Protein AF-A0A2X5NMI3-F1 (afdb_monomer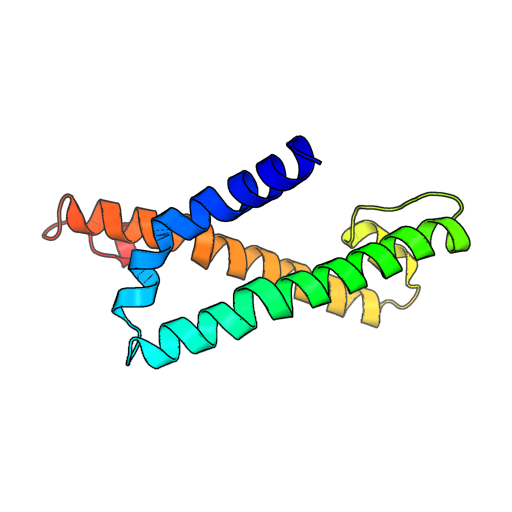_lite)

Sequence (123 aa):
MVSAVALVVSYFSGPLLNFGDFSRYAASMNDIRRGNRWGLPFNFLLFSIITVVIVSGTHSLFGRMITDPIETVAHVGSGLAMAVALLTMIIATIGINIVANFVSPAFDFSNCSPQKISFRMGA

Structure (mmCIF, N/CA/C/O backbone):
data_AF-A0A2X5NMI3-F1
#
_entry.id   AF-A0A2X5NMI3-F1
#
loop_
_atom_site.group_PDB
_atom_site.id
_atom_site.type_symbol
_atom_site.label_atom_id
_atom_site.label_alt_id
_atom_site.label_comp_id
_atom_site.label_asym_id
_atom_site.label_entity_id
_atom_site.label_seq_id
_atom_site.pdbx_PDB_ins_code
_atom_site.Cartn_x
_atom_site.Cartn_y
_atom_site.Cartn_z
_atom_site.occupancy
_atom_site.B_iso_or_equiv
_atom_site.auth_seq_id
_atom_site.auth_comp_id
_atom_site.auth_asym_id
_atom_site.auth_atom_id
_atom_site.pdbx_PDB_model_num
ATOM 1 N N . MET A 1 1 ? -10.375 -15.613 -15.841 1.00 79.44 1 MET A N 1
ATOM 2 C CA . MET A 1 1 ? -11.259 -14.588 -15.236 1.00 79.44 1 MET A CA 1
ATOM 3 C C . MET A 1 1 ? -11.508 -14.869 -13.756 1.00 79.44 1 MET A C 1
ATOM 5 O O . MET A 1 1 ? -11.065 -14.067 -12.949 1.00 79.44 1 MET A O 1
ATOM 9 N N . VAL A 1 2 ? -12.094 -16.014 -13.380 1.00 91.06 2 VAL A N 1
ATOM 10 C CA . VAL A 1 2 ? -12.364 -16.368 -11.965 1.00 91.06 2 VAL A CA 1
ATOM 11 C C . VAL A 1 2 ? -11.113 -16.309 -11.078 1.00 91.06 2 VAL A C 1
ATOM 13 O O . VAL A 1 2 ? -11.138 -15.663 -10.037 1.00 91.06 2 VAL A O 1
ATOM 16 N N . SER A 1 3 ? -9.990 -16.885 -11.516 1.00 91.81 3 SER A N 1
ATOM 17 C CA . SER A 1 3 ? -8.743 -16.881 -10.734 1.00 91.81 3 SER A CA 1
ATOM 18 C C . SER A 1 3 ? -8.168 -15.479 -10.501 1.00 91.81 3 SER A C 1
ATOM 20 O O . SER A 1 3 ? -7.622 -15.213 -9.440 1.00 91.81 3 SER A O 1
ATOM 22 N N . ALA A 1 4 ? -8.320 -14.561 -11.462 1.00 86.75 4 ALA A N 1
ATOM 23 C CA . ALA A 1 4 ? -7.848 -13.183 -11.316 1.00 86.75 4 ALA A CA 1
ATOM 24 C C . ALA A 1 4 ? -8.684 -12.411 -10.285 1.00 86.75 4 ALA A C 1
ATOM 26 O O . ALA A 1 4 ? -8.135 -11.699 -9.450 1.00 86.75 4 ALA A O 1
ATOM 27 N N . VAL A 1 5 ? -10.008 -12.603 -10.301 1.00 88.44 5 VAL A N 1
ATOM 28 C CA . VAL A 1 5 ? -10.907 -12.032 -9.288 1.00 88.44 5 VAL A CA 1
ATOM 29 C C . VAL A 1 5 ? -10.582 -12.602 -7.908 1.00 88.44 5 VAL A C 1
ATOM 31 O O . VAL A 1 5 ? -10.455 -11.839 -6.955 1.00 88.44 5 VAL A O 1
ATOM 34 N N . ALA A 1 6 ? -10.383 -13.920 -7.807 1.00 93.19 6 ALA A N 1
ATOM 35 C CA . ALA A 1 6 ? -10.011 -14.570 -6.554 1.00 93.19 6 ALA A CA 1
ATOM 36 C C . ALA A 1 6 ? -8.696 -14.010 -5.988 1.00 93.19 6 ALA A C 1
ATOM 38 O O . ALA A 1 6 ? -8.648 -13.678 -4.810 1.00 93.19 6 ALA A O 1
ATOM 39 N N . LEU A 1 7 ? -7.670 -13.816 -6.826 1.00 91.19 7 LEU A N 1
ATOM 40 C CA . LEU A 1 7 ? -6.400 -13.213 -6.409 1.00 91.19 7 LEU A CA 1
ATOM 41 C C . LEU A 1 7 ? -6.583 -11.806 -5.832 1.00 91.19 7 LEU A C 1
ATOM 43 O O . LEU A 1 7 ? -6.024 -11.505 -4.781 1.00 91.19 7 LEU A O 1
ATOM 47 N N . VAL A 1 8 ? -7.388 -10.961 -6.480 1.00 88.56 8 VAL A N 1
ATOM 48 C CA . VAL A 1 8 ? -7.655 -9.599 -5.989 1.00 88.56 8 VAL A CA 1
ATOM 49 C C . VAL A 1 8 ? -8.408 -9.640 -4.656 1.00 88.56 8 VAL A C 1
ATOM 51 O O . VAL A 1 8 ? -8.034 -8.939 -3.719 1.00 88.56 8 VAL A O 1
ATOM 54 N N . VAL A 1 9 ? -9.433 -10.488 -4.534 1.00 89.50 9 VAL A N 1
ATOM 55 C CA . VAL A 1 9 ? -10.193 -10.643 -3.282 1.00 89.50 9 VAL A CA 1
ATOM 56 C C . VAL A 1 9 ? -9.295 -11.151 -2.152 1.00 89.50 9 VAL A C 1
ATOM 58 O O . VAL A 1 9 ? -9.309 -10.585 -1.060 1.00 89.50 9 VAL A O 1
ATOM 61 N N . SER A 1 10 ? -8.477 -12.172 -2.412 1.00 91.19 10 SER A N 1
ATOM 62 C CA . SER A 1 10 ? -7.514 -12.697 -1.444 1.00 91.19 10 SER A CA 1
ATOM 63 C C . SER A 1 10 ? -6.492 -11.639 -1.030 1.00 91.19 10 SER A C 1
ATOM 65 O O . SER A 1 10 ? -6.229 -11.503 0.161 1.00 91.19 10 SER A O 1
ATOM 67 N N . TYR A 1 11 ? -5.975 -10.842 -1.968 1.00 87.75 11 TYR A N 1
ATOM 68 C CA . TYR A 1 11 ? -5.028 -9.764 -1.672 1.00 87.75 11 TYR A CA 1
ATOM 69 C C . TYR A 1 11 ? -5.603 -8.719 -0.703 1.00 87.75 11 TYR A C 1
ATOM 71 O O . TYR A 1 11 ? -4.930 -8.308 0.239 1.00 87.75 11 TYR A O 1
ATOM 79 N N . PHE A 1 12 ? -6.867 -8.325 -0.886 1.00 87.06 12 PHE A N 1
ATOM 80 C CA . PHE A 1 12 ? -7.516 -7.336 -0.019 1.00 87.06 12 PHE A CA 1
ATOM 81 C C . PHE A 1 12 ? -8.115 -7.914 1.268 1.00 87.06 12 PHE A C 1
ATOM 83 O O . PHE A 1 12 ? -8.533 -7.140 2.126 1.00 87.06 12 PHE A O 1
ATOM 90 N N . SER A 1 13 ? -8.146 -9.238 1.436 1.00 89.00 13 SER A N 1
ATOM 91 C CA . SER A 1 13 ? -8.816 -9.891 2.568 1.00 89.00 13 SER A CA 1
ATOM 92 C C . SER A 1 13 ? -8.261 -9.476 3.937 1.00 89.00 13 SER A C 1
ATOM 94 O O . SER A 1 13 ? -9.037 -9.114 4.815 1.00 89.00 13 SER A O 1
ATOM 96 N N . GLY A 1 14 ? -6.936 -9.453 4.107 1.00 85.38 14 GLY A N 1
ATOM 97 C CA . GLY A 1 14 ? -6.292 -9.017 5.351 1.00 85.38 14 GLY A CA 1
ATOM 98 C C . GLY A 1 14 ? -6.634 -7.564 5.709 1.00 85.38 14 GLY A C 1
ATOM 99 O O . GLY A 1 14 ? -7.231 -7.328 6.760 1.00 85.38 14 GLY A O 1
ATOM 100 N N . PRO A 1 15 ? -6.354 -6.590 4.820 1.00 85.12 15 PRO A N 1
ATOM 101 C CA . PRO A 1 15 ? -6.729 -5.190 5.034 1.00 85.12 15 PRO A CA 1
ATOM 102 C C . PRO A 1 15 ? -8.235 -4.954 5.248 1.00 85.12 15 PRO A C 1
ATOM 104 O O . PRO A 1 15 ? -8.639 -4.004 5.909 1.00 85.12 15 PRO A O 1
ATOM 107 N N . LEU A 1 16 ? -9.101 -5.805 4.695 1.00 87.06 16 LEU A N 1
ATOM 108 C CA . LEU A 1 16 ? -10.543 -5.721 4.939 1.00 87.06 16 LEU A CA 1
ATOM 109 C C . LEU A 1 16 ? -10.905 -6.033 6.395 1.00 87.06 16 LEU A C 1
ATOM 111 O O . LEU A 1 16 ? -11.788 -5.378 6.947 1.00 87.06 16 LEU A O 1
ATOM 115 N N . LEU A 1 17 ? -10.223 -6.998 7.019 1.00 86.38 17 LEU A N 1
ATOM 116 C CA . LEU A 1 17 ? -10.461 -7.378 8.415 1.00 86.38 17 LEU A CA 1
ATOM 117 C C . LEU A 1 17 ? -9.971 -6.299 9.390 1.00 86.38 17 LEU A C 1
ATOM 119 O O . LEU A 1 17 ? -10.655 -6.017 10.371 1.00 86.38 17 LEU A O 1
ATOM 123 N N . ASN A 1 18 ? -8.841 -5.649 9.090 1.00 87.44 18 ASN A N 1
ATOM 124 C CA . ASN A 1 18 ? -8.293 -4.575 9.926 1.00 87.44 18 ASN A CA 1
ATOM 125 C C . ASN A 1 18 ? -8.916 -3.192 9.694 1.00 87.44 18 ASN A C 1
ATOM 127 O O . ASN A 1 18 ? -8.650 -2.251 10.441 1.00 87.44 18 ASN A O 1
ATOM 131 N N . PHE A 1 19 ? -9.780 -3.041 8.688 1.00 87.62 19 PHE A N 1
ATOM 132 C CA . PHE A 1 19 ? -10.356 -1.746 8.328 1.00 87.62 19 PHE A CA 1
ATOM 133 C C . PHE A 1 19 ? -11.106 -1.067 9.490 1.00 87.62 19 PHE A C 1
ATOM 135 O O . PHE A 1 19 ? -11.106 0.163 9.618 1.00 87.62 19 PHE A O 1
ATOM 142 N N . GLY A 1 20 ? -11.717 -1.870 10.370 1.00 86.69 20 GLY A N 1
ATOM 143 C CA . GLY A 1 20 ? -12.363 -1.409 11.602 1.00 86.69 20 GLY A CA 1
ATOM 144 C C . GLY A 1 20 ? -11.432 -0.575 12.488 1.00 86.69 20 GLY A C 1
ATOM 145 O O . GLY A 1 20 ? -11.851 0.449 13.035 1.00 86.69 20 GLY A O 1
ATOM 146 N N . ASP A 1 21 ? -10.150 -0.938 12.538 1.00 88.44 21 ASP A N 1
ATOM 147 C CA . ASP A 1 21 ? -9.149 -0.275 13.370 1.00 88.44 21 ASP A CA 1
ATOM 148 C C . ASP A 1 21 ? -8.859 1.156 12.932 1.00 88.44 21 ASP A C 1
ATOM 150 O O . ASP A 1 21 ? -8.617 2.013 13.778 1.00 88.44 21 ASP A O 1
ATOM 154 N N . PHE A 1 22 ? -8.957 1.430 11.632 1.00 87.94 22 PHE A N 1
ATOM 155 C CA . PHE A 1 22 ? -8.753 2.758 11.058 1.00 87.94 22 PHE A CA 1
ATOM 156 C C . PHE A 1 22 ? -10.048 3.562 11.008 1.00 87.94 22 PHE A C 1
ATOM 158 O O . PHE A 1 22 ? -10.070 4.745 11.351 1.00 87.94 22 PHE A O 1
ATOM 165 N N . SER A 1 23 ? -11.147 2.919 10.608 1.00 89.44 23 SER A N 1
ATOM 166 C CA . SER A 1 23 ? -12.434 3.592 10.414 1.00 89.44 23 SER A CA 1
ATOM 167 C C . SER A 1 23 ? -13.000 4.208 11.698 1.00 89.44 23 SER A C 1
ATOM 169 O O . SER A 1 23 ? -13.675 5.233 11.618 1.00 89.44 23 SER A O 1
ATOM 171 N N . ARG A 1 24 ? -12.662 3.668 12.882 1.00 87.44 24 ARG A N 1
ATOM 172 C CA . ARG A 1 24 ? -13.062 4.236 14.185 1.00 87.44 24 ARG A CA 1
ATOM 173 C C . ARG A 1 24 ? -12.521 5.649 14.443 1.00 87.44 24 ARG A C 1
ATOM 175 O O . ARG A 1 24 ? -13.089 6.373 15.252 1.00 87.44 24 ARG A O 1
ATOM 182 N N . TYR A 1 25 ? -11.423 6.025 13.784 1.00 87.31 25 TYR A N 1
ATOM 183 C CA . TYR A 1 25 ? -10.794 7.344 13.905 1.00 87.31 25 TYR A CA 1
ATOM 184 C C . TYR A 1 25 ? -11.242 8.318 12.808 1.00 87.31 25 TYR A C 1
ATOM 186 O O . TYR A 1 25 ? -10.789 9.462 12.777 1.00 87.31 25 TYR A O 1
ATOM 194 N N . ALA A 1 26 ? -12.114 7.889 11.892 1.00 89.69 26 ALA A N 1
ATOM 195 C CA . ALA A 1 26 ? -12.624 8.765 10.850 1.00 89.69 26 ALA A CA 1
ATOM 196 C C . ALA A 1 26 ? -13.652 9.758 11.412 1.00 89.69 26 ALA A C 1
ATOM 198 O O . ALA A 1 26 ? -14.521 9.396 12.201 1.00 89.69 26 ALA A O 1
ATOM 199 N N . ALA A 1 27 ? -13.591 11.008 10.946 1.00 90.00 27 ALA A N 1
ATOM 200 C CA . ALA A 1 27 ? -14.496 12.069 11.388 1.00 90.00 27 ALA A CA 1
ATOM 201 C C . ALA A 1 27 ? -15.953 11.833 10.955 1.00 90.00 27 ALA A C 1
ATOM 203 O O . ALA A 1 27 ? -16.886 12.206 11.664 1.00 90.00 27 ALA A O 1
ATOM 204 N N . SER A 1 28 ? -16.166 11.213 9.788 1.00 93.62 28 SER A N 1
ATOM 205 C CA . SER A 1 28 ? -17.502 10.901 9.288 1.00 93.62 28 SER A CA 1
ATOM 206 C C . SER A 1 28 ? -17.514 9.713 8.320 1.00 93.62 28 SER A C 1
ATOM 208 O O . SER A 1 28 ? -16.526 9.391 7.656 1.00 93.62 28 SER A O 1
ATOM 210 N N . MET A 1 29 ? -18.689 9.097 8.160 1.00 90.56 29 MET A N 1
ATOM 211 C CA . MET A 1 29 ? -18.915 8.056 7.148 1.00 90.56 29 MET A CA 1
ATOM 212 C C . MET A 1 29 ? -18.721 8.581 5.713 1.00 90.56 29 MET A C 1
ATOM 214 O O . MET A 1 29 ? -18.348 7.828 4.811 1.00 90.56 29 MET A O 1
ATOM 218 N N . ASN A 1 30 ? -18.950 9.877 5.485 1.00 93.12 30 ASN A N 1
ATOM 219 C CA . ASN A 1 30 ? -18.703 10.495 4.184 1.00 93.12 30 ASN A CA 1
ATOM 220 C C . ASN A 1 30 ? -17.205 10.544 3.867 1.00 93.12 30 ASN A C 1
ATOM 222 O O . ASN A 1 30 ? -16.825 10.250 2.731 1.00 93.12 30 ASN A O 1
ATOM 226 N N . ASP A 1 31 ? -16.364 10.821 4.865 1.00 91.25 31 ASP A N 1
ATOM 227 C CA . ASP A 1 31 ? -14.908 10.810 4.705 1.00 91.25 31 ASP A CA 1
ATOM 228 C C . ASP A 1 31 ? -14.390 9.396 4.451 1.00 91.25 31 ASP A C 1
ATOM 230 O O . ASP A 1 31 ? -13.577 9.204 3.548 1.00 91.25 31 ASP A O 1
ATOM 234 N N . ILE A 1 32 ? -14.939 8.391 5.142 1.00 91.81 32 ILE A N 1
ATOM 235 C CA . ILE A 1 32 ? -14.634 6.975 4.885 1.00 91.81 32 ILE A CA 1
ATOM 236 C C . ILE A 1 32 ? -14.956 6.604 3.433 1.00 91.81 32 ILE A C 1
ATOM 238 O O . ILE A 1 32 ? -14.120 6.050 2.718 1.00 91.81 32 ILE A O 1
ATOM 242 N N . ARG A 1 33 ? -16.165 6.932 2.962 1.00 91.25 33 ARG A N 1
ATOM 243 C CA . ARG A 1 33 ? -16.594 6.629 1.586 1.00 91.25 33 ARG A CA 1
ATOM 244 C C . ARG A 1 33 ? -15.742 7.352 0.551 1.00 91.25 33 ARG A C 1
ATOM 246 O O . ARG A 1 33 ? -15.410 6.765 -0.479 1.00 91.25 33 ARG A O 1
ATOM 253 N N . ARG A 1 34 ? -15.397 8.617 0.803 1.00 92.31 34 ARG A N 1
ATOM 254 C CA . ARG A 1 34 ? -14.530 9.405 -0.078 1.00 92.31 34 ARG A CA 1
ATOM 255 C C . ARG A 1 34 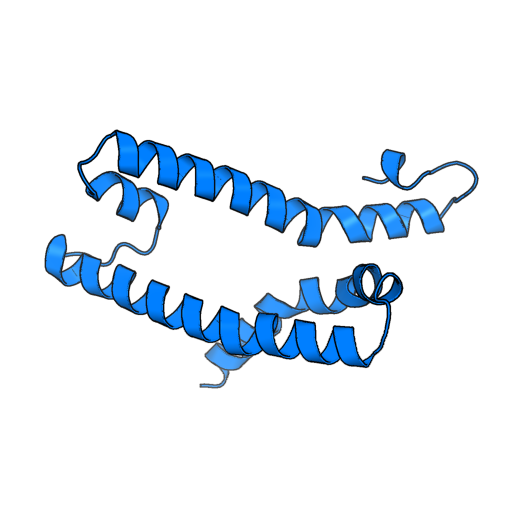? -13.121 8.815 -0.110 1.00 92.31 34 ARG A C 1
ATOM 257 O O . ARG A 1 34 ? -12.613 8.577 -1.202 1.00 92.31 34 ARG A O 1
ATOM 264 N N . GLY A 1 35 ? -12.536 8.530 1.050 1.00 90.31 35 GLY A N 1
ATOM 265 C CA . GLY A 1 35 ? -11.216 7.916 1.186 1.00 90.31 35 GLY A CA 1
ATOM 266 C C . GLY A 1 35 ? -11.133 6.579 0.460 1.00 90.31 35 GLY A C 1
ATOM 267 O O . GLY A 1 35 ? -10.275 6.408 -0.400 1.00 90.31 35 GLY A O 1
ATOM 268 N N . ASN A 1 36 ? -12.094 5.682 0.696 1.00 90.44 36 ASN A N 1
ATOM 269 C CA . ASN A 1 36 ? -12.151 4.390 0.014 1.00 90.44 36 ASN A CA 1
ATOM 270 C C . ASN A 1 36 ? -12.320 4.532 -1.495 1.00 90.44 36 ASN A C 1
ATOM 272 O O . ASN A 1 36 ? -11.689 3.796 -2.242 1.00 90.44 36 ASN A O 1
ATOM 276 N N . ARG A 1 37 ? -13.123 5.488 -1.973 1.00 89.88 37 ARG A N 1
ATOM 277 C CA . ARG A 1 37 ? -13.284 5.707 -3.414 1.00 89.88 37 ARG A CA 1
ATOM 278 C C . ARG A 1 37 ? -11.974 6.142 -4.067 1.00 89.88 37 ARG A C 1
ATOM 280 O O . ARG A 1 37 ? -11.621 5.600 -5.103 1.00 89.88 37 ARG A O 1
ATOM 287 N N . TRP A 1 38 ? -11.249 7.093 -3.489 1.00 90.06 38 TRP A N 1
ATOM 288 C CA . TRP A 1 38 ? -9.985 7.553 -4.074 1.00 90.06 38 TRP A CA 1
ATOM 289 C C . TRP A 1 38 ? -8.843 6.544 -3.877 1.00 90.06 38 TRP A C 1
ATOM 291 O O . TRP A 1 38 ? -8.035 6.348 -4.782 1.00 90.06 38 TRP A O 1
ATOM 301 N N . GLY A 1 39 ? -8.802 5.873 -2.726 1.00 86.19 39 GLY A N 1
ATOM 302 C CA . GLY A 1 39 ? -7.728 4.955 -2.351 1.00 86.19 39 GLY A CA 1
ATOM 303 C C . GLY A 1 39 ? -7.845 3.554 -2.949 1.00 86.19 39 GLY A C 1
ATOM 304 O O . GLY A 1 39 ? -6.830 2.985 -3.336 1.00 86.19 39 GLY A O 1
ATOM 305 N N . LEU A 1 40 ? -9.054 2.991 -3.052 1.00 87.38 40 LEU A N 1
ATOM 306 C CA . LEU A 1 40 ? -9.236 1.638 -3.583 1.00 87.38 40 LEU A CA 1
ATOM 307 C C . LEU A 1 40 ? -9.310 1.660 -5.115 1.00 87.38 40 LEU A C 1
ATOM 309 O O . LEU A 1 40 ? -8.290 1.388 -5.731 1.00 87.38 40 LEU A O 1
ATOM 313 N N . PRO A 1 41 ? -10.420 2.014 -5.788 1.00 87.06 41 PRO A N 1
ATOM 314 C CA . PRO A 1 41 ? -10.503 1.853 -7.236 1.00 87.06 41 PRO A CA 1
ATOM 315 C C . PRO A 1 41 ? -9.579 2.801 -8.009 1.00 87.06 41 PRO A C 1
ATOM 317 O O . PRO A 1 41 ? -8.917 2.351 -8.938 1.00 87.06 41 PRO A O 1
ATOM 320 N N . PHE A 1 42 ? -9.498 4.087 -7.648 1.00 90.69 42 PHE A N 1
ATOM 321 C CA . PHE A 1 42 ? -8.707 5.048 -8.430 1.00 90.69 42 PHE A CA 1
ATOM 322 C C . PHE A 1 42 ? -7.202 4.809 -8.295 1.00 90.69 42 PHE A C 1
ATOM 324 O O . PHE A 1 42 ? -6.525 4.608 -9.303 1.00 90.69 42 PHE A O 1
ATOM 331 N N . ASN A 1 43 ? -6.678 4.802 -7.068 1.00 90.56 43 ASN A N 1
ATOM 332 C CA . ASN A 1 43 ? -5.247 4.608 -6.854 1.00 90.56 43 ASN A CA 1
ATOM 333 C C . ASN A 1 43 ? -4.784 3.204 -7.279 1.00 90.56 43 ASN A C 1
ATOM 335 O O . ASN A 1 43 ? -3.745 3.087 -7.925 1.00 90.56 43 ASN A O 1
ATOM 339 N N . PHE A 1 44 ? -5.565 2.150 -7.006 1.00 89.12 44 PHE A N 1
ATOM 340 C CA . PHE A 1 44 ? -5.204 0.794 -7.431 1.00 89.12 44 PHE A CA 1
ATOM 341 C C . PHE A 1 44 ? -5.171 0.651 -8.953 1.00 89.12 44 PHE A C 1
ATOM 343 O O . PHE A 1 44 ? -4.234 0.057 -9.485 1.00 89.12 44 PHE A O 1
ATOM 350 N N . LEU A 1 45 ? -6.154 1.212 -9.669 1.00 91.06 45 LEU A N 1
ATOM 351 C CA . LEU A 1 45 ? -6.182 1.155 -11.131 1.00 91.06 45 LEU A CA 1
ATOM 352 C C . LEU A 1 45 ? -5.013 1.936 -11.735 1.00 91.06 45 LEU A C 1
ATOM 354 O O . LEU A 1 45 ? -4.321 1.419 -12.610 1.00 91.06 45 LEU A O 1
ATOM 358 N N . LEU A 1 46 ? -4.770 3.155 -11.245 1.00 94.00 46 LEU A N 1
ATOM 359 C CA . LEU A 1 46 ? -3.660 3.987 -11.704 1.00 94.00 46 LEU A CA 1
ATOM 360 C C . LEU A 1 46 ? -2.319 3.276 -11.496 1.00 94.00 46 LEU A C 1
ATOM 362 O O . LEU A 1 46 ? -1.524 3.180 -12.430 1.00 94.00 46 LEU A O 1
ATOM 366 N N . PHE A 1 47 ? -2.094 2.734 -10.298 1.00 90.75 47 PHE A N 1
ATOM 367 C CA . PHE A 1 47 ? -0.869 2.008 -9.987 1.00 90.75 47 PHE A CA 1
ATOM 368 C C . PHE A 1 47 ? -0.729 0.751 -10.851 1.00 90.75 47 PHE A C 1
ATOM 370 O O . PHE A 1 47 ? 0.329 0.530 -11.427 1.00 90.75 47 PHE A O 1
ATOM 377 N N . SER A 1 48 ? -1.809 -0.014 -11.038 1.00 91.12 48 SER A N 1
ATOM 378 C CA . SER A 1 48 ? -1.811 -1.203 -11.902 1.00 91.12 48 SER A CA 1
ATOM 379 C C . SER A 1 48 ? -1.417 -0.873 -13.344 1.00 91.12 48 SER A C 1
ATOM 381 O O . SER A 1 48 ? -0.609 -1.586 -13.935 1.00 91.12 48 SER A O 1
ATOM 383 N N . ILE A 1 49 ? -1.943 0.222 -13.908 1.00 94.31 49 ILE A N 1
ATOM 384 C CA . ILE A 1 49 ? -1.582 0.675 -15.260 1.00 94.31 49 ILE A CA 1
ATOM 385 C C . ILE A 1 49 ? -0.093 1.021 -15.321 1.00 94.31 49 ILE A C 1
ATOM 387 O O . ILE A 1 49 ? 0.605 0.548 -16.216 1.00 94.31 49 ILE A O 1
ATOM 391 N N . ILE A 1 50 ? 0.405 1.801 -14.357 1.00 93.44 50 ILE A N 1
ATOM 392 C CA . ILE A 1 50 ? 1.822 2.183 -14.288 1.00 93.44 50 ILE A CA 1
ATOM 393 C C . ILE A 1 50 ? 2.709 0.935 -14.198 1.00 93.44 50 ILE A C 1
ATOM 395 O O . ILE A 1 50 ? 3.664 0.812 -14.964 1.00 93.44 50 ILE A O 1
ATOM 399 N N . THR A 1 51 ? 2.376 -0.020 -13.327 1.00 91.69 51 THR A N 1
ATOM 400 C CA . THR A 1 51 ? 3.121 -1.276 -13.184 1.00 91.69 51 THR A CA 1
ATOM 401 C C . THR A 1 51 ? 3.143 -2.066 -14.488 1.00 91.69 51 THR A C 1
ATOM 403 O O . THR A 1 51 ? 4.215 -2.477 -14.925 1.00 91.69 51 THR A O 1
ATOM 406 N N . VAL A 1 52 ? 1.995 -2.246 -15.149 1.00 92.12 52 VAL A N 1
ATOM 407 C CA . VAL A 1 52 ? 1.923 -2.986 -16.419 1.00 92.12 52 VAL A CA 1
ATOM 408 C C . VAL A 1 52 ? 2.745 -2.299 -17.506 1.00 92.12 52 VAL A C 1
ATOM 410 O O . VAL A 1 52 ? 3.467 -2.983 -18.229 1.00 92.12 52 VAL A O 1
ATOM 413 N N . VAL A 1 53 ? 2.681 -0.969 -17.612 1.00 93.25 53 VAL A N 1
ATOM 414 C CA . VAL A 1 53 ? 3.460 -0.200 -18.596 1.00 93.25 53 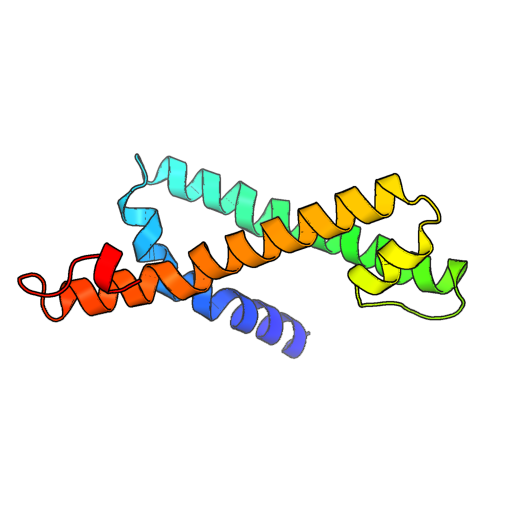VAL A CA 1
ATOM 415 C C . VAL A 1 53 ? 4.959 -0.347 -18.345 1.00 93.25 53 VAL A C 1
ATOM 417 O O . VAL A 1 53 ? 5.700 -0.634 -19.284 1.00 93.25 53 VAL A O 1
ATOM 420 N N . ILE A 1 54 ? 5.406 -0.203 -17.094 1.00 91.12 54 ILE A N 1
ATOM 421 C CA . ILE A 1 54 ? 6.822 -0.336 -16.734 1.00 91.12 54 ILE A CA 1
ATOM 422 C C . ILE A 1 54 ? 7.306 -1.758 -17.026 1.00 91.12 54 ILE A C 1
ATOM 424 O O . ILE A 1 54 ? 8.244 -1.924 -17.802 1.00 91.12 54 ILE A O 1
ATOM 428 N N . VAL A 1 55 ? 6.636 -2.780 -16.483 1.00 91.81 55 VAL A N 1
ATOM 429 C CA . VAL A 1 55 ? 7.026 -4.190 -16.659 1.00 91.81 55 VAL A CA 1
ATOM 430 C C . VAL A 1 55 ? 7.009 -4.582 -18.137 1.00 91.81 55 VAL A C 1
ATOM 432 O O . VAL A 1 55 ? 7.962 -5.188 -18.619 1.00 91.81 55 VAL A O 1
ATOM 435 N N . SER A 1 56 ? 5.991 -4.181 -18.902 1.00 90.94 56 SER A N 1
ATOM 436 C CA . SER A 1 56 ? 5.948 -4.463 -20.347 1.00 90.94 56 SER A CA 1
ATOM 437 C C . SER A 1 56 ? 7.067 -3.739 -21.103 1.00 90.94 56 SER A C 1
ATOM 439 O O . SER A 1 56 ? 7.661 -4.305 -22.019 1.00 90.94 56 SER A O 1
ATOM 441 N N . GLY A 1 57 ? 7.406 -2.513 -20.694 1.00 90.06 57 GLY A N 1
ATOM 442 C CA . GLY A 1 57 ? 8.519 -1.747 -21.253 1.00 90.06 57 GLY A CA 1
ATOM 443 C C . GLY A 1 57 ? 9.883 -2.405 -21.026 1.00 90.06 57 GLY A C 1
ATOM 444 O O . GLY A 1 57 ? 10.742 -2.334 -21.907 1.00 90.06 57 GLY A O 1
ATOM 445 N N . THR A 1 58 ? 10.073 -3.110 -19.902 1.00 89.94 58 THR A N 1
ATOM 446 C CA . THR A 1 58 ? 11.334 -3.826 -19.621 1.00 89.94 58 THR A CA 1
ATOM 447 C C . THR A 1 58 ? 11.639 -4.905 -20.657 1.00 89.94 58 THR A C 1
ATOM 449 O O . THR A 1 58 ? 12.797 -5.069 -21.027 1.00 89.94 58 THR A O 1
ATOM 452 N N . HIS A 1 59 ? 10.619 -5.568 -21.210 1.00 88.94 59 HIS A N 1
ATOM 453 C CA . HIS A 1 59 ? 10.817 -6.551 -22.274 1.00 88.94 59 HIS A CA 1
ATOM 454 C C . HIS A 1 59 ? 11.409 -5.911 -23.534 1.00 88.94 59 HIS A C 1
ATOM 456 O O . HIS A 1 59 ? 12.356 -6.440 -24.111 1.00 88.94 59 HIS A O 1
ATOM 462 N N . SER A 1 60 ? 10.888 -4.751 -23.938 1.00 87.06 60 SER A N 1
ATOM 463 C CA . SER A 1 60 ? 11.378 -4.025 -25.114 1.00 87.06 60 SER A CA 1
ATOM 464 C C . SER A 1 60 ? 12.770 -3.419 -24.910 1.00 87.06 60 SER A C 1
ATOM 466 O O . SER A 1 60 ? 13.519 -3.299 -25.874 1.00 87.06 60 SER A O 1
ATOM 468 N N . LEU A 1 61 ? 13.123 -3.036 -23.678 1.00 86.94 61 LEU A N 1
ATOM 469 C CA . LEU A 1 61 ? 14.409 -2.400 -23.356 1.00 86.94 61 LEU A CA 1
ATOM 470 C C . LEU A 1 61 ? 15.526 -3.404 -23.037 1.00 86.94 61 LEU A C 1
ATOM 472 O O . LEU A 1 61 ? 16.675 -3.179 -23.406 1.00 86.94 61 LEU A O 1
ATOM 476 N N . PHE A 1 62 ? 15.200 -4.497 -22.345 1.00 86.44 62 PHE A N 1
ATOM 477 C CA . PHE A 1 62 ? 16.173 -5.437 -21.774 1.00 86.44 62 PHE A CA 1
ATOM 478 C C . PHE A 1 62 ? 16.041 -6.866 -22.319 1.00 86.44 62 PHE A C 1
ATOM 480 O O . PHE A 1 62 ? 16.778 -7.753 -21.892 1.00 86.44 62 PHE A O 1
ATOM 487 N N . GLY A 1 63 ? 15.099 -7.121 -23.234 1.00 86.38 63 GLY A N 1
ATOM 488 C CA . GLY A 1 63 ? 14.887 -8.438 -23.848 1.00 86.38 63 GLY A CA 1
ATOM 489 C C . GLY A 1 63 ? 14.252 -9.486 -22.926 1.00 86.38 63 GLY A C 1
ATOM 490 O O . GLY A 1 63 ? 14.104 -10.639 -23.323 1.00 86.38 63 GLY A O 1
ATOM 491 N N . ARG A 1 64 ? 13.870 -9.108 -21.701 1.00 89.06 64 ARG A N 1
ATOM 492 C CA . ARG A 1 64 ? 13.165 -9.956 -20.729 1.00 89.06 64 ARG A CA 1
ATOM 493 C C . ARG A 1 64 ? 12.192 -9.121 -19.906 1.00 89.06 64 ARG A C 1
ATOM 495 O O . ARG A 1 64 ? 12.455 -7.951 -19.647 1.00 89.06 64 ARG A O 1
ATOM 502 N N . MET A 1 65 ? 11.088 -9.724 -19.469 1.00 87.75 65 MET A N 1
ATOM 503 C CA . MET A 1 65 ? 10.204 -9.079 -18.496 1.00 87.75 65 MET A CA 1
ATOM 504 C C . MET A 1 65 ? 10.850 -9.107 -17.114 1.00 87.75 65 MET A C 1
ATOM 506 O O . MET A 1 65 ? 11.115 -10.179 -16.571 1.00 87.75 65 MET A O 1
ATOM 510 N N . ILE A 1 66 ? 11.072 -7.925 -16.552 1.00 89.69 66 ILE A N 1
ATOM 511 C CA . ILE A 1 66 ? 11.506 -7.739 -15.174 1.00 89.69 66 ILE A CA 1
ATOM 512 C C . ILE A 1 66 ? 10.267 -7.376 -14.359 1.00 89.69 66 ILE A C 1
ATOM 514 O O . ILE A 1 66 ? 9.675 -6.315 -14.545 1.00 89.69 66 ILE A O 1
ATOM 518 N N . THR A 1 67 ? 9.849 -8.284 -13.480 1.00 89.19 67 THR A N 1
ATOM 519 C CA . THR A 1 67 ? 8.717 -8.058 -12.569 1.00 89.19 67 THR A CA 1
ATOM 520 C C . THR A 1 67 ? 9.156 -7.493 -11.225 1.00 89.19 67 THR A C 1
ATOM 522 O O . THR A 1 67 ? 8.324 -6.948 -10.505 1.00 89.19 67 THR A O 1
ATOM 525 N N . ASP A 1 68 ? 10.438 -7.632 -10.877 1.00 88.06 68 ASP A N 1
ATOM 526 C CA . ASP A 1 68 ? 10.996 -7.053 -9.661 1.00 88.06 68 ASP A CA 1
ATOM 527 C C . ASP A 1 68 ? 11.252 -5.544 -9.871 1.00 88.06 68 ASP A C 1
ATOM 529 O O . ASP A 1 68 ? 12.075 -5.148 -10.710 1.00 88.06 68 ASP A O 1
ATOM 533 N N . PRO A 1 69 ? 10.552 -4.663 -9.136 1.00 82.94 69 PRO A N 1
ATOM 534 C CA . PRO A 1 69 ? 10.757 -3.226 -9.249 1.00 82.94 69 PRO A CA 1
ATOM 535 C C . PRO A 1 69 ? 12.155 -2.781 -8.793 1.00 82.94 69 PRO A C 1
ATOM 537 O O . PRO A 1 69 ? 12.655 -1.784 -9.313 1.00 82.94 69 PRO A O 1
ATOM 540 N N . ILE A 1 70 ? 12.811 -3.499 -7.873 1.00 85.56 70 ILE A N 1
ATOM 541 C CA . ILE A 1 70 ? 14.174 -3.173 -7.421 1.00 85.56 70 ILE A CA 1
ATOM 542 C C . ILE A 1 70 ? 15.162 -3.422 -8.560 1.00 85.56 70 ILE A C 1
ATOM 544 O O . ILE A 1 70 ? 15.981 -2.560 -8.885 1.00 85.56 70 ILE A O 1
ATOM 548 N N . GLU A 1 71 ? 15.034 -4.574 -9.215 1.00 87.00 71 GLU A N 1
ATOM 549 C CA . GLU A 1 71 ? 15.837 -4.921 -10.384 1.00 87.00 71 GLU A CA 1
ATOM 550 C C . GLU A 1 71 ? 15.600 -3.935 -11.537 1.00 87.00 71 GLU A C 1
ATOM 552 O O . GLU A 1 71 ? 16.546 -3.472 -12.173 1.00 87.00 71 GLU A O 1
ATOM 557 N N . THR A 1 72 ? 14.348 -3.526 -11.757 1.00 86.75 72 THR A N 1
ATOM 558 C CA . THR A 1 72 ? 14.003 -2.526 -12.780 1.00 86.75 72 THR A CA 1
ATOM 559 C C . THR A 1 72 ? 14.704 -1.186 -12.526 1.00 86.75 72 THR A C 1
ATOM 561 O O . THR A 1 72 ? 15.242 -0.574 -13.449 1.00 86.75 72 THR A O 1
ATOM 564 N N . VAL A 1 73 ? 14.743 -0.736 -11.269 1.00 84.25 73 VAL A N 1
ATOM 565 C CA . VAL A 1 73 ? 15.398 0.518 -10.862 1.00 84.25 73 VAL A CA 1
ATOM 566 C C . VAL A 1 73 ? 16.919 0.452 -11.022 1.00 84.25 73 VAL A C 1
ATOM 568 O O . VAL A 1 73 ? 17.533 1.453 -11.398 1.00 84.25 73 VAL A O 1
ATOM 571 N N . ALA A 1 74 ? 17.535 -0.712 -10.797 1.00 84.75 74 ALA A N 1
ATOM 572 C CA . ALA A 1 74 ? 18.978 -0.897 -10.975 1.00 84.75 74 ALA A CA 1
ATOM 573 C C . ALA A 1 74 ? 19.435 -0.630 -12.424 1.00 84.75 74 ALA A C 1
ATOM 575 O O . ALA A 1 74 ? 20.579 -0.240 -12.659 1.00 84.75 74 ALA A O 1
ATOM 576 N N . HIS A 1 75 ? 18.528 -0.764 -13.395 1.00 83.69 75 HIS A N 1
ATOM 577 C CA . HIS A 1 75 ? 18.797 -0.512 -14.809 1.00 83.69 75 HIS A CA 1
ATOM 578 C C . HIS A 1 75 ? 18.569 0.945 -15.264 1.00 83.69 75 HIS A C 1
ATOM 580 O O . HIS A 1 75 ? 18.820 1.261 -16.425 1.00 83.69 75 HIS A O 1
ATOM 586 N N . VAL A 1 76 ? 18.145 1.859 -14.379 1.00 79.44 76 VAL A N 1
ATOM 587 C CA . VAL A 1 76 ? 17.877 3.279 -14.715 1.00 79.44 76 VAL A CA 1
ATOM 588 C C . VAL A 1 76 ? 19.166 4.073 -15.000 1.00 79.44 76 VAL A C 1
ATOM 590 O O . VAL A 1 76 ? 19.123 5.140 -15.610 1.00 79.44 76 VAL A O 1
ATOM 593 N N . GLY A 1 77 ? 20.333 3.568 -14.578 1.00 76.12 77 GLY A N 1
ATOM 594 C CA . GLY A 1 77 ? 21.654 4.101 -14.947 1.00 76.12 77 GLY A CA 1
ATOM 595 C C . GLY A 1 77 ? 22.097 5.382 -14.224 1.00 76.12 77 GLY A C 1
ATOM 596 O O . GLY A 1 77 ? 23.269 5.744 -14.295 1.00 76.12 77 GLY A O 1
ATOM 597 N N . SER A 1 78 ? 21.208 6.054 -13.482 1.00 87.00 78 SER A N 1
ATOM 598 C CA . SER A 1 78 ? 21.543 7.209 -12.635 1.00 87.00 78 SER A CA 1
ATOM 599 C C . SER A 1 78 ? 21.641 6.805 -11.164 1.00 87.00 78 SER A C 1
ATOM 601 O O . SER A 1 78 ? 20.653 6.378 -10.563 1.00 87.00 78 SER A O 1
ATOM 603 N N . GLY A 1 79 ? 22.818 6.998 -10.559 1.00 87.38 79 GLY A N 1
ATOM 604 C CA . GLY A 1 79 ? 23.054 6.684 -9.144 1.00 87.38 79 GLY A CA 1
ATOM 605 C C . GLY A 1 79 ? 22.112 7.426 -8.189 1.00 87.38 79 GLY A C 1
ATOM 606 O O . GLY A 1 79 ? 21.645 6.848 -7.210 1.00 87.38 79 GLY A O 1
ATOM 607 N N . LEU A 1 80 ? 21.759 8.677 -8.508 1.00 90.00 80 LEU A N 1
ATOM 608 C CA . LEU A 1 80 ? 20.822 9.471 -7.709 1.00 90.00 80 LEU A CA 1
ATOM 609 C C . LEU A 1 80 ? 19.383 8.957 -7.844 1.00 90.00 80 LEU A C 1
ATOM 611 O O . LEU A 1 80 ? 18.692 8.816 -6.839 1.00 90.00 80 LEU A O 1
ATOM 615 N N . ALA A 1 81 ? 18.938 8.637 -9.064 1.00 86.75 81 ALA A N 1
ATOM 616 C CA . ALA A 1 81 ? 17.596 8.096 -9.288 1.00 86.75 81 ALA A CA 1
ATOM 617 C C . ALA A 1 81 ? 17.415 6.739 -8.589 1.00 86.75 81 ALA A C 1
ATOM 619 O O . ALA A 1 81 ? 16.391 6.501 -7.951 1.00 86.75 81 ALA A O 1
ATOM 620 N N . MET A 1 82 ? 18.443 5.888 -8.648 1.00 89.62 82 MET A N 1
ATOM 621 C CA . MET A 1 82 ? 18.476 4.612 -7.940 1.00 89.62 82 MET A CA 1
ATOM 622 C C . MET A 1 82 ? 18.403 4.804 -6.420 1.00 89.62 82 MET A C 1
ATOM 624 O O . MET A 1 82 ? 17.593 4.151 -5.767 1.00 89.62 82 MET A O 1
ATOM 628 N N . ALA A 1 83 ? 19.187 5.726 -5.852 1.00 90.69 83 ALA A N 1
ATOM 629 C CA . ALA A 1 83 ? 19.161 6.002 -4.415 1.00 90.69 83 ALA A CA 1
ATOM 630 C C . ALA A 1 83 ? 17.777 6.474 -3.936 1.00 90.69 83 ALA A C 1
ATOM 632 O O . ALA A 1 83 ? 17.270 5.977 -2.929 1.00 90.69 83 ALA A O 1
ATOM 633 N N . VAL A 1 84 ? 17.139 7.388 -4.677 1.00 91.62 84 VAL A N 1
ATOM 634 C CA . VAL A 1 84 ? 15.785 7.871 -4.362 1.00 91.62 84 VAL A CA 1
ATOM 635 C C . VAL A 1 84 ? 14.772 6.732 -4.438 1.00 91.62 84 VAL A C 1
ATOM 637 O O . VAL A 1 84 ? 13.994 6.551 -3.508 1.00 91.62 84 VAL A O 1
ATOM 640 N N . ALA A 1 85 ? 14.804 5.933 -5.502 1.00 89.44 85 ALA A N 1
ATOM 641 C CA . ALA A 1 85 ? 13.861 4.837 -5.686 1.00 89.44 85 ALA A CA 1
ATOM 642 C C . ALA A 1 85 ? 14.002 3.742 -4.611 1.00 89.44 85 ALA A C 1
ATOM 644 O O . ALA A 1 85 ? 12.993 3.268 -4.086 1.00 89.44 85 ALA A O 1
ATOM 645 N N . LEU A 1 86 ? 15.233 3.388 -4.223 1.00 90.19 86 LEU A N 1
ATOM 646 C CA . LEU A 1 86 ? 15.482 2.463 -3.114 1.00 90.19 86 LEU A CA 1
ATOM 647 C C . LEU A 1 86 ? 14.958 3.021 -1.788 1.00 90.19 86 LEU A C 1
ATOM 649 O O . LEU A 1 86 ? 14.280 2.310 -1.047 1.00 90.19 86 LEU A O 1
ATOM 653 N N . LEU A 1 87 ? 15.211 4.302 -1.505 1.00 93.06 87 LEU A N 1
ATOM 654 C CA . LEU A 1 87 ? 14.702 4.954 -0.300 1.00 93.06 87 LEU A CA 1
ATOM 655 C C . LEU A 1 87 ? 13.167 4.966 -0.276 1.00 93.06 87 LEU A C 1
ATOM 657 O O . LEU A 1 87 ? 12.566 4.629 0.744 1.00 93.06 87 LEU A O 1
ATOM 661 N N . THR A 1 88 ? 12.527 5.297 -1.400 1.00 91.88 88 THR A N 1
ATOM 662 C CA . THR A 1 88 ? 11.067 5.235 -1.541 1.00 91.88 88 THR A CA 1
ATOM 663 C C . THR A 1 88 ? 10.545 3.827 -1.269 1.00 91.88 88 THR A C 1
ATOM 665 O O . THR A 1 88 ? 9.571 3.685 -0.533 1.00 91.88 88 THR A O 1
ATOM 668 N N . MET A 1 89 ? 11.201 2.788 -1.793 1.00 89.88 89 MET A N 1
ATOM 669 C CA . MET A 1 89 ? 10.800 1.399 -1.552 1.00 89.88 89 MET A CA 1
ATOM 670 C C . MET A 1 89 ? 10.935 0.980 -0.092 1.00 89.88 89 MET A C 1
ATOM 672 O O . MET A 1 89 ? 10.033 0.330 0.438 1.00 89.88 89 MET A O 1
ATOM 676 N N . ILE A 1 90 ? 12.015 1.380 0.578 1.00 92.56 90 ILE A N 1
ATOM 677 C CA . ILE A 1 90 ? 12.204 1.113 2.009 1.00 92.56 90 ILE A CA 1
ATOM 678 C C . ILE A 1 90 ? 11.072 1.762 2.811 1.00 92.56 90 ILE A C 1
ATOM 680 O O . ILE A 1 90 ? 10.405 1.087 3.595 1.00 92.56 90 ILE A O 1
ATOM 684 N N . ILE A 1 91 ? 10.805 3.048 2.571 1.00 94.94 91 ILE A N 1
ATOM 685 C CA . ILE A 1 91 ? 9.749 3.791 3.272 1.00 94.94 91 ILE A CA 1
ATOM 686 C C . ILE A 1 91 ? 8.374 3.170 2.998 1.00 94.94 91 ILE A C 1
ATOM 688 O O . ILE A 1 91 ? 7.600 2.966 3.933 1.00 94.94 91 ILE A O 1
ATOM 692 N N . ALA A 1 92 ? 8.075 2.829 1.743 1.00 91.75 92 ALA A N 1
ATOM 693 C CA . ALA A 1 9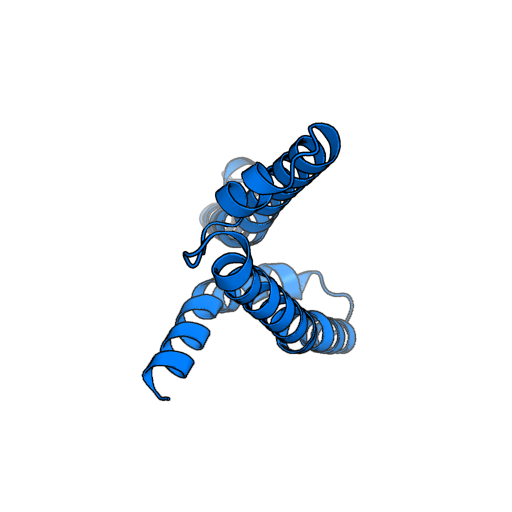2 ? 6.809 2.207 1.365 1.00 91.75 92 ALA A CA 1
ATOM 694 C C . ALA A 1 92 ? 6.627 0.834 2.032 1.00 91.75 92 ALA A C 1
ATOM 696 O O . ALA A 1 92 ? 5.559 0.549 2.575 1.00 91.75 92 ALA A O 1
ATOM 697 N N . THR A 1 93 ? 7.677 0.011 2.050 1.00 91.00 93 THR A N 1
ATOM 698 C CA . THR A 1 93 ? 7.650 -1.327 2.658 1.00 91.00 93 THR A CA 1
ATOM 699 C C . THR A 1 93 ? 7.418 -1.242 4.161 1.00 91.00 93 THR A C 1
ATOM 701 O O . THR A 1 93 ? 6.583 -1.972 4.697 1.00 91.00 93 THR A O 1
ATOM 704 N N . ILE A 1 94 ? 8.109 -0.328 4.846 1.00 93.25 94 ILE A N 1
ATOM 705 C CA . ILE A 1 94 ? 7.908 -0.092 6.279 1.00 93.25 94 ILE A CA 1
ATOM 706 C C . ILE A 1 94 ? 6.483 0.416 6.531 1.00 93.25 94 ILE A C 1
ATOM 708 O O . ILE A 1 94 ? 5.772 -0.138 7.368 1.00 93.25 94 ILE A O 1
ATOM 712 N N . GLY A 1 95 ? 6.037 1.425 5.778 1.00 91.38 95 GLY A N 1
ATOM 713 C CA . GLY A 1 95 ? 4.723 2.042 5.960 1.00 91.38 95 GLY A CA 1
ATOM 714 C C . GLY A 1 95 ? 3.565 1.058 5.787 1.00 91.38 95 GLY A C 1
ATOM 715 O O . GLY A 1 95 ? 2.679 0.996 6.640 1.00 91.38 95 GLY A O 1
ATOM 716 N N . ILE A 1 96 ? 3.591 0.249 4.722 1.00 89.00 96 ILE A N 1
ATOM 717 C CA . ILE A 1 96 ? 2.540 -0.742 4.456 1.00 89.00 96 ILE A CA 1
ATOM 718 C C . ILE A 1 96 ? 2.543 -1.835 5.525 1.00 89.00 96 ILE A C 1
ATOM 720 O O . ILE A 1 96 ? 1.471 -2.209 5.988 1.00 89.00 96 ILE A O 1
ATOM 724 N N . ASN A 1 97 ? 3.711 -2.317 5.963 1.00 89.88 97 ASN A N 1
ATOM 725 C CA . ASN A 1 97 ? 3.767 -3.340 7.009 1.00 89.88 97 ASN A CA 1
ATOM 726 C C . ASN A 1 97 ? 3.215 -2.835 8.343 1.00 89.88 97 ASN A C 1
ATOM 728 O O . ASN A 1 97 ? 2.467 -3.563 8.990 1.00 89.88 97 ASN A O 1
ATOM 732 N N . ILE A 1 98 ? 3.520 -1.592 8.731 1.00 87.88 98 ILE A N 1
ATOM 733 C CA . ILE A 1 98 ? 2.978 -1.000 9.962 1.00 87.88 98 ILE A CA 1
ATOM 734 C C . ILE A 1 98 ? 1.447 -0.974 9.904 1.00 87.88 98 ILE A C 1
ATOM 736 O O . ILE A 1 98 ? 0.784 -1.505 10.794 1.00 87.88 98 ILE A O 1
ATOM 740 N N . VAL A 1 99 ? 0.881 -0.409 8.837 1.00 85.69 99 VAL A N 1
ATOM 741 C CA . VAL A 1 99 ? -0.575 -0.264 8.688 1.00 85.69 99 VAL A CA 1
ATOM 742 C C . VAL A 1 99 ? -1.262 -1.625 8.546 1.00 85.69 99 VAL A C 1
ATOM 744 O O . VAL A 1 99 ? -2.278 -1.867 9.189 1.00 85.69 99 VAL A O 1
ATOM 747 N N . ALA A 1 100 ? -0.724 -2.526 7.726 1.00 85.62 100 ALA A N 1
ATOM 748 C CA . ALA A 1 100 ? -1.389 -3.786 7.412 1.00 85.62 100 ALA A CA 1
ATOM 749 C C . ALA A 1 100 ? -1.231 -4.849 8.509 1.00 85.62 100 ALA A C 1
ATOM 751 O O . ALA A 1 100 ? -2.179 -5.592 8.757 1.00 85.62 100 ALA A O 1
ATOM 752 N N . ASN A 1 101 ? -0.058 -4.925 9.147 1.00 86.00 101 ASN A N 1
ATOM 753 C CA . ASN A 1 101 ? 0.334 -6.084 9.956 1.00 86.00 101 ASN A CA 1
ATOM 754 C C . ASN A 1 101 ? 0.613 -5.769 11.434 1.00 86.00 101 ASN A C 1
ATOM 756 O O . ASN A 1 101 ? 0.591 -6.698 12.232 1.00 86.00 101 ASN A O 1
ATOM 760 N N . PHE A 1 102 ? 0.859 -4.512 11.826 1.00 87.06 102 PHE A N 1
ATOM 761 C CA . PHE A 1 102 ? 1.150 -4.173 13.233 1.00 87.06 102 PHE A CA 1
ATOM 762 C C . PHE A 1 102 ? -0.047 -3.590 13.988 1.00 87.06 102 PHE A C 1
ATOM 764 O O . PHE A 1 102 ? -0.217 -3.866 15.173 1.00 87.06 102 PHE A O 1
ATOM 771 N N . VAL A 1 103 ? -0.894 -2.797 13.324 1.00 87.62 103 VAL A N 1
ATOM 772 C CA . VAL A 1 103 ? -1.975 -2.065 14.008 1.00 87.62 103 VAL A CA 1
ATOM 773 C C . VAL A 1 103 ? -3.019 -3.001 14.631 1.00 87.62 103 VAL A C 1
ATOM 775 O O . VAL A 1 103 ? -3.367 -2.813 15.796 1.00 87.62 103 VAL A O 1
ATOM 778 N N . SER A 1 104 ? -3.499 -4.013 13.904 1.00 87.56 104 SER A N 1
ATOM 779 C CA . SER A 1 104 ? -4.550 -4.907 14.425 1.00 87.56 104 SER A CA 1
ATOM 780 C C . SER A 1 104 ? -4.092 -5.796 15.565 1.00 87.56 104 SER A C 1
ATOM 782 O O . SER A 1 104 ? -4.754 -5.768 16.600 1.00 87.56 104 SER A O 1
ATOM 784 N N . PRO A 1 105 ? -2.946 -6.502 15.471 1.00 86.50 105 PRO A N 1
ATOM 785 C CA . PRO A 1 105 ? -2.462 -7.291 16.600 1.00 86.50 105 PRO A CA 1
ATOM 786 C C . PRO A 1 105 ? -2.240 -6.440 17.853 1.00 86.50 105 PRO A C 1
ATOM 788 O O . PRO A 1 105 ? -2.596 -6.859 18.953 1.00 86.50 105 PRO A O 1
ATOM 791 N N . ALA A 1 106 ? -1.729 -5.214 17.696 1.00 88.25 106 ALA A N 1
ATOM 792 C CA . ALA A 1 106 ? -1.547 -4.298 18.816 1.00 88.25 106 ALA A CA 1
ATOM 793 C C . ALA A 1 106 ? -2.872 -3.962 19.513 1.00 88.25 106 ALA A C 1
ATOM 795 O O . ALA A 1 106 ? -2.941 -3.943 20.748 1.00 88.25 106 ALA A O 1
ATOM 796 N N . PHE A 1 107 ? -3.941 -3.743 18.741 1.00 88.19 107 PHE A N 1
ATOM 797 C CA . PHE A 1 107 ? -5.277 -3.566 19.301 1.00 88.19 107 PHE A CA 1
ATOM 798 C C . PHE A 1 107 ? -5.811 -4.845 19.946 1.00 88.19 107 PHE A C 1
ATOM 800 O O . PHE A 1 107 ? -6.287 -4.774 21.082 1.00 88.19 107 PHE A O 1
ATOM 807 N N . ASP A 1 108 ? -5.679 -5.993 19.288 1.00 89.06 108 ASP A N 1
ATOM 808 C CA . ASP A 1 108 ? -6.148 -7.284 19.795 1.00 89.06 108 ASP A CA 1
ATOM 809 C C . ASP A 1 108 ? -5.512 -7.623 21.151 1.00 89.06 108 ASP A C 1
ATOM 811 O O . ASP A 1 108 ? -6.222 -7.895 22.123 1.00 89.06 108 ASP A O 1
ATOM 815 N N . PHE A 1 109 ? -4.187 -7.508 21.279 1.00 88.94 109 PHE A N 1
ATOM 816 C CA . PHE A 1 109 ? -3.497 -7.758 22.547 1.00 88.94 109 PHE A CA 1
ATOM 817 C C . PHE A 1 109 ? -3.881 -6.754 23.636 1.00 88.94 109 PHE A C 1
ATOM 819 O O . PHE A 1 109 ? -4.084 -7.146 24.790 1.00 88.94 109 PHE A O 1
ATOM 826 N N . SER A 1 110 ? -4.025 -5.472 23.284 1.00 87.81 110 SER A N 1
ATOM 827 C CA . SER A 1 110 ? -4.452 -4.455 24.251 1.00 87.81 110 SER A CA 1
ATOM 828 C C . SER A 1 110 ? -5.878 -4.697 24.764 1.00 87.81 110 SER A C 1
ATOM 830 O O . SER A 1 110 ? -6.157 -4.456 25.937 1.00 87.81 110 SER A O 1
ATOM 832 N N . ASN A 1 111 ? -6.761 -5.258 23.934 1.00 87.69 111 ASN A N 1
ATOM 833 C CA . ASN A 1 111 ? -8.130 -5.602 24.317 1.00 87.69 111 ASN A CA 1
ATOM 834 C C . ASN A 1 111 ? -8.214 -6.892 25.151 1.00 87.69 111 ASN A C 1
ATOM 836 O O . ASN A 1 111 ? -9.100 -7.009 25.996 1.00 87.69 111 ASN A O 1
ATOM 840 N N . CYS A 1 112 ? -7.286 -7.837 24.969 1.00 90.19 112 CYS A N 1
ATOM 841 C CA . CYS A 1 112 ? -7.227 -9.073 25.759 1.00 90.19 112 CYS A CA 1
ATOM 842 C C . CYS A 1 112 ? -6.898 -8.830 27.242 1.00 90.19 112 CYS A C 1
ATOM 844 O O . CYS A 1 112 ? -7.390 -9.547 28.113 1.00 90.19 112 CYS A O 1
ATOM 846 N N . SER A 1 113 ? -6.054 -7.842 27.555 1.00 87.56 113 SER A N 1
ATOM 847 C CA . SER A 1 113 ? -5.705 -7.501 28.941 1.00 87.56 113 SER A CA 1
ATOM 848 C C . SER A 1 113 ? -5.378 -6.008 29.0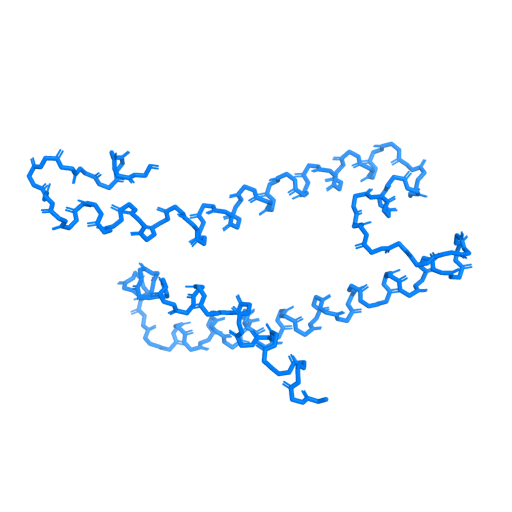87 1.00 87.56 113 SER A C 1
ATOM 850 O O . SER A 1 113 ? -4.214 -5.654 29.318 1.00 87.56 113 SER A O 1
ATOM 852 N N . PRO A 1 114 ? -6.388 -5.120 29.044 1.00 86.06 114 PRO A N 1
ATOM 853 C CA . PRO A 1 114 ? -6.194 -3.667 28.954 1.00 86.06 114 PRO A CA 1
ATOM 854 C C . PRO A 1 114 ? -5.496 -3.049 30.169 1.00 86.0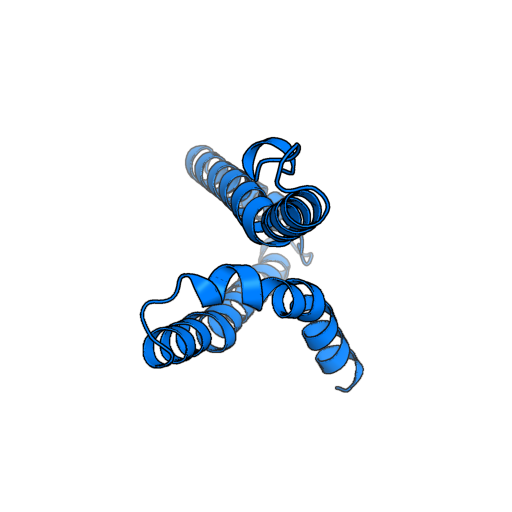6 114 PRO A C 1
ATOM 856 O O . PRO A 1 114 ? -4.876 -1.997 30.065 1.00 86.06 114 PRO A O 1
ATOM 859 N N . GLN A 1 115 ? -5.544 -3.712 31.328 1.00 88.88 115 GLN A N 1
ATOM 860 C CA . GLN A 1 115 ? -4.836 -3.267 32.534 1.00 88.88 115 GLN A CA 1
ATOM 861 C C . GLN A 1 115 ? -3.326 -3.560 32.500 1.00 88.88 115 GLN A C 1
ATOM 863 O O . GLN A 1 115 ? -2.585 -3.004 33.306 1.00 88.88 115 GLN A O 1
ATOM 868 N N . LYS A 1 116 ? -2.867 -4.452 31.609 1.00 87.19 116 LYS A N 1
ATOM 869 C CA . LYS A 1 116 ? -1.467 -4.914 31.546 1.00 87.19 116 LYS A CA 1
ATOM 870 C C . LYS A 1 116 ? -0.789 -4.594 30.218 1.00 87.19 116 LYS A C 1
ATOM 872 O O . LYS A 1 116 ? 0.415 -4.372 30.203 1.00 87.19 116 LYS A O 1
ATOM 877 N N . ILE A 1 117 ? -1.544 -4.581 29.121 1.00 86.88 117 ILE A N 1
ATOM 878 C CA . ILE A 1 117 ? -1.014 -4.426 27.768 1.00 86.88 117 ILE A CA 1
ATOM 879 C C . ILE A 1 117 ? -1.566 -3.132 27.184 1.00 86.88 117 ILE A C 1
ATOM 881 O O . ILE A 1 117 ? -2.746 -3.021 26.862 1.00 86.88 117 ILE A O 1
ATOM 885 N N . SER A 1 118 ? -0.692 -2.138 27.051 1.00 85.25 118 SER A N 1
ATOM 886 C CA . SER A 1 118 ? -1.006 -0.929 26.287 1.00 85.25 118 SER A CA 1
ATOM 887 C C . SER A 1 118 ? -0.818 -1.181 24.790 1.00 85.25 118 SER A C 1
ATOM 889 O O . SER A 1 118 ? -0.045 -2.056 24.406 1.00 85.25 118 SER A O 1
ATOM 891 N N . PHE A 1 119 ? -1.436 -0.361 23.936 1.00 83.06 119 PHE A N 1
ATOM 892 C CA . PHE A 1 119 ? -1.232 -0.421 22.481 1.00 83.06 119 PHE A CA 1
ATOM 893 C C . PHE A 1 119 ? 0.257 -0.403 22.085 1.00 83.06 119 PHE A C 1
ATOM 895 O O . PHE A 1 119 ? 0.675 -1.152 21.216 1.00 83.06 119 PHE A O 1
ATOM 902 N N . ARG A 1 120 ? 1.083 0.400 22.776 1.00 81.12 120 ARG A N 1
ATOM 903 C CA . ARG A 1 120 ? 2.537 0.470 22.530 1.00 81.12 120 ARG A CA 1
ATOM 904 C C . ARG A 1 120 ? 3.295 -0.794 22.929 1.00 81.12 120 ARG A C 1
ATOM 906 O O . ARG A 1 120 ? 4.403 -0.985 22.459 1.00 81.12 120 ARG A O 1
ATOM 913 N N . MET A 1 121 ? 2.748 -1.583 23.850 1.00 78.25 121 MET A N 1
ATOM 914 C CA . MET A 1 121 ? 3.347 -2.837 24.309 1.00 78.25 121 MET A CA 1
ATOM 915 C C . MET A 1 121 ? 2.864 -4.037 23.486 1.00 78.25 121 MET A C 1
ATOM 917 O O . MET A 1 121 ? 3.541 -5.055 23.460 1.00 78.25 121 MET A O 1
ATOM 921 N N . GLY A 1 122 ? 1.689 -3.929 22.857 1.00 68.62 122 GLY A N 1
ATOM 922 C CA . GLY A 1 122 ? 1.146 -4.949 21.958 1.00 68.62 122 GLY A CA 1
ATOM 923 C C . GLY A 1 122 ? 1.612 -4.834 20.501 1.00 68.62 122 GLY A C 1
ATOM 924 O O . GLY A 1 122 ? 1.365 -5.766 19.741 1.00 68.62 122 GLY A O 1
ATOM 925 N N . ALA A 1 123 ? 2.230 -3.711 20.118 1.00 70.06 123 ALA A N 1
ATOM 926 C CA . ALA A 1 123 ? 2.859 -3.485 18.812 1.00 70.06 123 ALA A CA 1
ATOM 927 C C . ALA A 1 123 ? 4.312 -3.972 18.811 1.00 70.06 123 ALA A C 1
ATOM 929 O O . ALA A 1 123 ? 4.725 -4.556 17.785 1.00 70.06 123 ALA A O 1
#

Secondary structure (DSSP, 8-state):
-HHHHHHHHHHHHHHHHHHHHHHTT-S-HHHHHHHHHIIIIIHHHHHHHHHHHHHHHHHHHHSS----HHHHHHTT--HHHHHHHHHHHHHHHHHHHIIIIIHHHHHHHHHH-TTT--HHHH-

Foldseek 3Di:
DVVVVVVVCVVCVLVVVCVVLVVVPDPDPVVVVVCCVCPPPVVVVVVVVVLCVLQVVCCVVPVDRDNDVLVSLVPPPDPVSNVVVVVVVVVVVVVCCCSRPLRVQLVVVCVVPVPPRHSVNSD

Radius of gyration: 18.92 Å; chains: 1; bounding box: 42×29×58 Å

Organism: NCBI:txid82987

pLDDT: mean 88.3, std 4.02, range [68.62, 94.94]

InterPro domains:
  IPR001248 Purine-cytosine permease [PF02133] (1-122)
  IPR045225 Uracil/uridine/allantoin permease [PTHR30618] (2-123)